Protein AF-A0A8T3KQC1-F1 (afdb_monomer_lite)

Structure (mmCIF, N/CA/C/O backbone):
data_AF-A0A8T3KQC1-F1
#
_entry.id   AF-A0A8T3KQC1-F1
#
loop_
_atom_site.group_PDB
_atom_site.id
_atom_site.type_symbol
_atom_site.label_atom_id
_atom_site.label_alt_id
_atom_site.label_comp_id
_atom_site.label_asym_id
_atom_site.label_entity_id
_atom_site.label_seq_id
_atom_site.pdbx_PDB_ins_code
_atom_site.Cartn_x
_atom_site.Cartn_y
_atom_site.Cartn_z
_atom_site.occupancy
_atom_site.B_iso_or_equiv
_atom_site.auth_seq_id
_atom_site.auth_comp_id
_atom_site.auth_asym_id
_atom_site.auth_atom_id
_atom_site.pdbx_PDB_model_num
ATOM 1 N N . MET A 1 1 ? -12.106 -4.589 -1.846 1.00 54.09 1 MET A N 1
ATOM 2 C CA . MET A 1 1 ? -11.783 -5.970 -1.414 1.00 54.09 1 MET A CA 1
ATOM 3 C C . MET A 1 1 ? -12.051 -6.055 0.084 1.00 54.09 1 MET A C 1
ATOM 5 O O . MET A 1 1 ? -11.583 -5.160 0.777 1.00 54.09 1 MET A O 1
ATOM 9 N N . PRO A 1 2 ? -12.832 -7.023 0.586 1.00 68.25 2 PRO A N 1
ATOM 10 C CA . PRO A 1 2 ? -13.180 -7.078 2.006 1.00 68.25 2 PRO A CA 1
ATOM 11 C C . PRO A 1 2 ? -12.005 -7.595 2.850 1.00 68.25 2 PRO A C 1
ATOM 13 O O . PRO A 1 2 ? -11.335 -8.552 2.463 1.00 68.25 2 PRO A O 1
ATOM 16 N N . ALA A 1 3 ? -11.759 -6.967 4.001 1.00 69.38 3 ALA A N 1
ATOM 17 C CA . ALA A 1 3 ? -10.875 -7.514 5.027 1.00 69.38 3 ALA A CA 1
ATOM 18 C C . ALA A 1 3 ? -11.504 -8.788 5.614 1.00 69.38 3 ALA A C 1
ATOM 20 O O . ALA A 1 3 ? -12.717 -8.836 5.831 1.00 69.38 3 ALA A O 1
ATOM 21 N N . ARG A 1 4 ? -10.701 -9.829 5.857 1.00 74.44 4 ARG A N 1
ATOM 22 C CA . ARG A 1 4 ? -11.186 -11.118 6.374 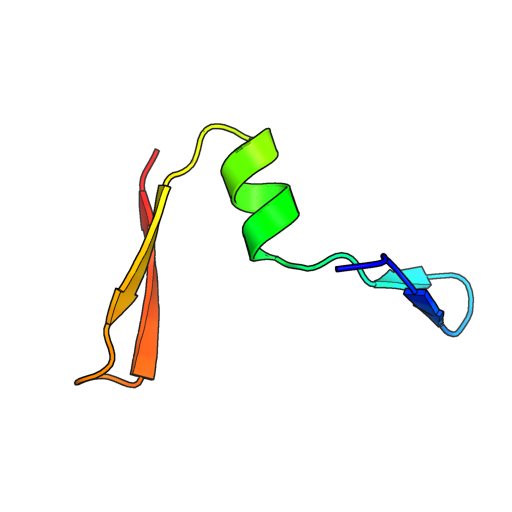1.00 74.44 4 ARG A CA 1
ATOM 23 C C . ARG A 1 4 ? -10.534 -11.412 7.714 1.00 74.44 4 ARG A C 1
ATOM 25 O O . ARG A 1 4 ? -9.318 -11.349 7.836 1.00 74.44 4 ARG A O 1
ATOM 32 N N . ILE A 1 5 ? -11.339 -11.763 8.709 1.00 73.25 5 ILE A N 1
ATOM 33 C CA . ILE A 1 5 ? -10.837 -12.213 10.008 1.00 73.25 5 ILE A CA 1
ATOM 34 C C . ILE A 1 5 ? -10.504 -13.703 9.892 1.00 73.25 5 ILE A C 1
ATOM 36 O O . ILE A 1 5 ? -11.355 -14.500 9.492 1.00 73.25 5 ILE A O 1
ATOM 40 N N . VAL A 1 6 ? -9.264 -14.069 10.208 1.00 80.19 6 VAL A N 1
ATOM 41 C CA . VAL A 1 6 ? -8.761 -15.448 10.227 1.00 80.19 6 VAL A CA 1
ATOM 42 C C . VAL A 1 6 ? -8.024 -15.651 11.547 1.00 80.19 6 VAL A C 1
ATOM 44 O O . VAL A 1 6 ? -7.131 -14.876 11.873 1.00 80.19 6 VAL A O 1
ATOM 47 N N . GLU A 1 7 ? -8.428 -16.656 12.330 1.00 77.88 7 GLU A N 1
ATOM 48 C CA . GLU A 1 7 ? -7.772 -17.025 13.602 1.00 77.88 7 GLU A CA 1
ATOM 49 C C . GLU A 1 7 ? -7.589 -15.848 14.588 1.00 77.88 7 GLU A C 1
ATOM 51 O O . GLU A 1 7 ? -6.557 -15.697 15.235 1.00 77.88 7 GLU A O 1
ATOM 56 N N . GLY A 1 8 ? -8.587 -14.960 14.676 1.00 83.69 8 GLY A N 1
ATOM 57 C CA . GLY A 1 8 ? -8.536 -13.778 15.549 1.00 83.69 8 GLY A CA 1
ATOM 58 C C . GLY A 1 8 ? -7.644 -12.640 15.037 1.00 83.69 8 GLY A C 1
ATOM 59 O O . GLY A 1 8 ? -7.494 -11.630 15.721 1.00 83.69 8 GLY A O 1
ATOM 60 N N . ARG A 1 9 ? -7.078 -12.762 13.831 1.00 78.44 9 ARG A N 1
ATOM 61 C CA . ARG A 1 9 ? -6.305 -11.714 13.155 1.00 78.44 9 ARG A CA 1
ATOM 62 C C . ARG A 1 9 ? -7.070 -11.203 11.941 1.00 78.44 9 ARG A C 1
ATOM 64 O O . ARG A 1 9 ? -7.570 -11.976 11.127 1.00 78.44 9 ARG A O 1
ATOM 71 N N . THR A 1 10 ? -7.154 -9.887 11.794 1.00 83.69 10 THR A N 1
ATOM 72 C CA . THR A 1 10 ? -7.755 -9.274 10.607 1.00 83.69 10 THR A CA 1
ATOM 73 C C . THR A 1 10 ? -6.719 -9.227 9.494 1.00 83.69 10 THR A C 1
ATOM 75 O O . THR A 1 10 ? -5.742 -8.486 9.576 1.00 83.69 10 THR A O 1
ATOM 78 N N . LEU A 1 11 ? -6.934 -10.002 8.436 1.00 83.69 11 LEU A N 1
ATOM 79 C CA . LEU A 1 11 ? -6.166 -9.891 7.204 1.00 83.69 11 LEU A CA 1
ATOM 80 C C . LEU A 1 11 ? -6.732 -8.736 6.384 1.00 83.69 11 LEU A C 1
ATOM 82 O O . LEU 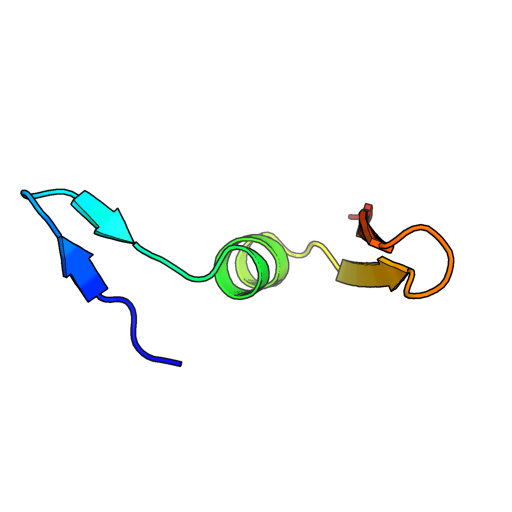A 1 11 ? -7.869 -8.781 5.902 1.00 83.69 11 LEU A O 1
ATOM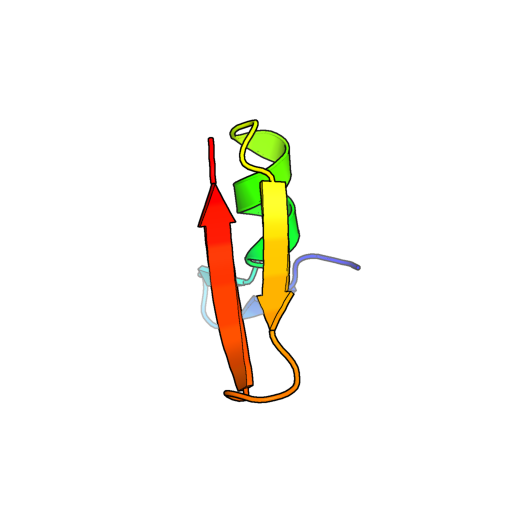 86 N N . VAL A 1 12 ? -5.919 -7.697 6.239 1.00 83.50 12 VAL A N 1
ATOM 87 C CA . VAL A 1 12 ? -6.233 -6.510 5.446 1.00 83.50 12 VAL A CA 1
ATOM 88 C C . VAL A 1 12 ? -5.319 -6.497 4.221 1.00 83.50 12 VAL A C 1
ATOM 90 O O . VAL A 1 12 ? -4.130 -6.793 4.356 1.00 83.50 12 VAL A O 1
ATOM 93 N N . PRO A 1 13 ? -5.831 -6.164 3.022 1.00 84.50 13 PRO A N 1
ATOM 94 C CA . PRO A 1 13 ? -4.985 -6.004 1.847 1.00 84.50 13 PRO A CA 1
ATOM 95 C C . PRO A 1 13 ? -3.871 -4.986 2.112 1.00 84.50 13 PRO A C 1
ATOM 97 O O . PRO A 1 13 ? -4.150 -3.847 2.479 1.00 84.50 13 PRO A O 1
ATOM 100 N N . VAL A 1 14 ? -2.614 -5.375 1.884 1.00 82.06 14 VAL A N 1
ATOM 101 C CA . VAL A 1 14 ? -1.454 -4.496 2.127 1.00 82.06 14 VAL A CA 1
ATOM 102 C C . VAL A 1 14 ? -1.561 -3.181 1.352 1.00 82.06 14 VAL A C 1
ATOM 104 O O . VAL A 1 14 ? -1.292 -2.127 1.910 1.00 82.06 14 VAL A O 1
ATOM 107 N N . ARG A 1 15 ? -2.083 -3.226 0.116 1.00 82.56 15 ARG A N 1
ATOM 108 C CA . ARG A 1 15 ? -2.342 -2.033 -0.703 1.00 82.56 15 ARG A CA 1
ATOM 109 C C . ARG A 1 15 ? -3.248 -1.027 0.003 1.00 82.56 15 ARG A C 1
ATOM 111 O O . ARG A 1 15 ? -2.971 0.160 -0.029 1.00 82.56 15 ARG A O 1
ATOM 118 N N . TYR A 1 16 ? -4.290 -1.514 0.672 1.00 82.19 16 TYR A N 1
ATOM 119 C CA . TYR A 1 16 ? -5.241 -0.661 1.378 1.00 82.19 16 TYR A CA 1
ATOM 120 C C . TYR A 1 16 ? -4.585 0.052 2.564 1.00 82.19 16 TYR A C 1
ATOM 122 O O . TYR A 1 16 ? -4.803 1.240 2.771 1.00 82.19 16 TYR A O 1
ATOM 130 N N . ILE A 1 17 ? -3.746 -0.663 3.321 1.00 83.19 17 ILE A N 1
ATOM 131 C CA . ILE A 1 17 ? -2.978 -0.072 4.425 1.00 83.19 17 ILE A CA 1
ATOM 132 C C . ILE A 1 17 ? -1.989 0.969 3.884 1.00 83.19 17 ILE A C 1
ATOM 134 O O . ILE A 1 17 ? -1.912 2.067 4.423 1.00 83.19 17 ILE A O 1
ATOM 138 N N . SER A 1 18 ? -1.258 0.651 2.814 1.00 85.62 18 SER A N 1
ATOM 139 C CA . SER A 1 18 ? -0.297 1.570 2.197 1.00 85.62 18 SER A CA 1
ATOM 140 C C . SER A 1 18 ? -0.960 2.854 1.690 1.00 85.62 18 SER A C 1
ATOM 142 O O . SER A 1 18 ? -0.503 3.936 2.045 1.00 85.62 18 SER A O 1
ATOM 144 N N . GLU A 1 19 ? -2.072 2.752 0.957 1.00 80.62 19 GLU A N 1
ATOM 145 C CA . GLU A 1 19 ? -2.830 3.916 0.473 1.00 80.62 19 GLU A CA 1
ATOM 146 C C . GLU A 1 19 ? -3.400 4.750 1.632 1.00 80.62 19 GLU A C 1
ATOM 148 O O . GLU A 1 19 ? -3.295 5.976 1.622 1.00 80.62 19 GLU A O 1
ATOM 153 N N . ALA A 1 20 ? -3.941 4.106 2.674 1.00 82.38 20 ALA A N 1
ATOM 154 C CA . ALA A 1 20 ? -4.455 4.796 3.861 1.00 82.38 20 ALA A CA 1
ATOM 155 C C . ALA A 1 20 ? -3.360 5.545 4.644 1.00 82.38 20 ALA A C 1
ATOM 157 O O . ALA A 1 20 ? -3.639 6.547 5.300 1.00 82.38 20 ALA A O 1
ATOM 158 N N . LEU A 1 21 ? -2.112 5.076 4.566 1.00 83.69 21 LEU A N 1
ATOM 159 C CA . LEU A 1 21 ? -0.936 5.733 5.146 1.00 83.69 21 LEU A CA 1
ATOM 160 C C . LEU A 1 21 ? -0.350 6.835 4.241 1.00 83.69 21 LEU A C 1
ATOM 16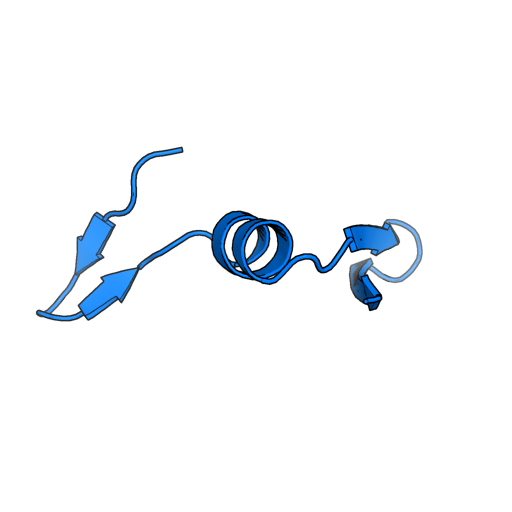2 O O . LEU A 1 21 ? 0.656 7.449 4.607 1.00 83.69 21 LEU A O 1
ATOM 166 N N . GLY A 1 22 ? -0.968 7.093 3.083 1.00 82.00 22 GLY A N 1
ATOM 167 C CA . GLY A 1 22 ? -0.511 8.066 2.091 1.00 82.00 22 GLY A CA 1
ATOM 168 C C . GLY A 1 22 ? 0.651 7.575 1.228 1.00 82.00 22 GLY A C 1
ATOM 169 O O . GLY A 1 22 ? 1.304 8.387 0.586 1.00 82.00 22 GLY A O 1
ATOM 170 N N . ALA A 1 23 ? 0.934 6.271 1.225 1.00 85.12 23 ALA A N 1
ATOM 171 C CA . ALA A 1 23 ? 1.969 5.683 0.391 1.00 85.12 23 ALA A CA 1
ATOM 172 C C . ALA A 1 23 ? 1.390 5.187 -0.944 1.00 85.12 23 ALA A C 1
ATOM 174 O O . ALA A 1 23 ? 0.374 4.490 -0.991 1.00 85.12 23 ALA A O 1
ATOM 175 N N . SER A 1 24 ? 2.078 5.512 -2.031 1.00 80.81 24 SER A N 1
ATOM 176 C CA . SER A 1 24 ? 1.817 5.009 -3.375 1.00 80.81 24 SER A CA 1
ATOM 177 C C . SER A 1 24 ? 2.413 3.612 -3.538 1.00 80.81 24 SER A C 1
ATOM 179 O O . SER A 1 24 ? 3.602 3.398 -3.299 1.00 80.81 24 SER A O 1
ATOM 181 N N . VAL A 1 25 ? 1.583 2.651 -3.950 1.00 82.12 25 VAL A N 1
ATOM 182 C CA . VAL A 1 25 ? 2.002 1.266 -4.201 1.00 82.12 25 VAL A CA 1
ATOM 183 C C . VAL A 1 25 ? 2.180 1.053 -5.697 1.00 82.12 25 VAL A C 1
ATOM 185 O O . VAL A 1 25 ? 1.196 0.944 -6.429 1.00 82.12 25 VAL A O 1
ATOM 188 N N . ASN A 1 26 ? 3.429 0.927 -6.136 1.00 85.19 26 ASN A N 1
ATOM 189 C CA . ASN A 1 26 ? 3.773 0.562 -7.503 1.00 85.19 26 ASN A CA 1
ATOM 190 C C . ASN A 1 26 ? 4.065 -0.934 -7.602 1.00 85.19 26 ASN A C 1
ATOM 192 O O . ASN A 1 26 ? 4.839 -1.506 -6.835 1.00 85.19 26 ASN A O 1
ATOM 196 N N . TRP A 1 27 ? 3.430 -1.586 -8.572 1.00 83.75 27 TRP A N 1
AT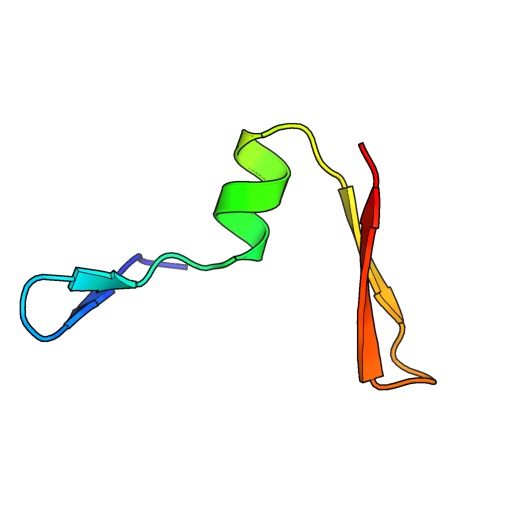OM 197 C CA . TRP A 1 27 ? 3.739 -2.966 -8.921 1.00 83.75 27 TRP A CA 1
ATOM 198 C C . TRP A 1 27 ? 4.746 -2.974 -10.066 1.00 83.75 27 TRP A C 1
ATOM 200 O O . TRP A 1 27 ? 4.453 -2.445 -11.137 1.00 83.75 27 TRP A O 1
ATOM 210 N N . LEU A 1 28 ? 5.906 -3.591 -9.841 1.00 88.00 28 LEU A N 1
ATOM 211 C CA . LEU A 1 28 ? 6.942 -3.797 -10.849 1.00 88.00 28 LEU A CA 1
ATOM 212 C C . LEU A 1 28 ? 6.805 -5.227 -11.398 1.00 88.00 28 LEU A C 1
ATOM 214 O O . LEU A 1 28 ? 7.338 -6.172 -10.806 1.00 88.00 28 LEU A O 1
ATOM 218 N N . PRO A 1 29 ? 6.079 -5.428 -12.514 1.00 84.81 29 PRO A N 1
ATOM 219 C CA . PRO A 1 29 ? 5.806 -6.765 -13.041 1.00 84.81 29 PRO A CA 1
ATOM 220 C C . PRO A 1 29 ? 7.072 -7.485 -13.513 1.00 84.81 29 PRO A C 1
ATOM 222 O O . PRO A 1 29 ? 7.116 -8.713 -13.482 1.00 84.81 29 PRO A O 1
ATOM 225 N N . GLU A 1 30 ? 8.101 -6.736 -13.906 1.00 88.56 30 GLU A N 1
ATOM 226 C CA . GLU A 1 30 ? 9.350 -7.279 -14.444 1.00 88.56 30 GLU A CA 1
ATOM 227 C C . GLU A 1 30 ? 10.163 -8.031 -13.388 1.00 88.56 30 GLU A C 1
ATOM 229 O O . GLU A 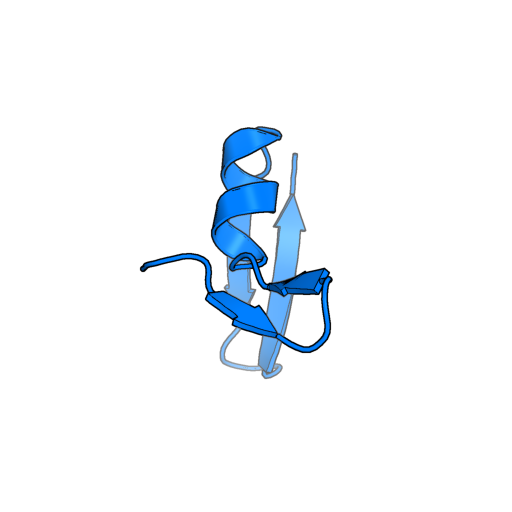1 30 ? 10.707 -9.099 -13.656 1.00 88.56 30 GLU A O 1
ATOM 234 N N . THR A 1 31 ? 10.187 -7.514 -12.160 1.00 90.56 31 THR A N 1
ATOM 235 C CA . THR A 1 31 ? 10.904 -8.118 -11.027 1.00 90.56 31 THR A CA 1
ATOM 236 C C . THR A 1 31 ? 9.978 -8.867 -10.072 1.00 90.56 31 THR A C 1
ATOM 238 O O . THR A 1 31 ? 10.455 -9.500 -9.133 1.00 90.56 31 THR A O 1
ATOM 241 N N . ARG A 1 32 ? 8.659 -8.837 -10.324 1.00 86.06 32 ARG A N 1
ATOM 242 C CA . ARG A 1 32 ? 7.607 -9.339 -9.420 1.00 86.06 32 ARG A CA 1
ATOM 243 C C . ARG A 1 32 ? 7.696 -8.708 -8.026 1.00 86.06 32 ARG A C 1
ATOM 245 O O . ARG A 1 32 ? 7.389 -9.358 -7.026 1.00 86.06 32 ARG A O 1
ATOM 252 N N . SER A 1 33 ? 8.106 -7.442 -7.982 1.00 85.00 33 SER A N 1
ATOM 253 C CA . SER A 1 33 ? 8.334 -6.690 -6.750 1.00 85.00 33 SER A CA 1
ATOM 254 C C . SER A 1 33 ? 7.255 -5.637 -6.525 1.00 85.00 33 SER A C 1
ATOM 256 O O . SER A 1 33 ? 6.690 -5.072 -7.464 1.00 85.00 33 SER A O 1
ATOM 258 N N . VAL A 1 34 ? 6.990 -5.360 -5.250 1.00 84.25 34 VAL A N 1
ATOM 259 C CA . VAL A 1 34 ? 6.134 -4.255 -4.810 1.00 84.25 34 VAL A CA 1
ATOM 260 C C . VAL A 1 34 ? 7.036 -3.127 -4.329 1.00 84.25 34 VAL A C 1
ATOM 262 O O . VAL A 1 34 ? 7.831 -3.334 -3.413 1.00 84.25 34 VAL A O 1
ATOM 265 N N . GLU A 1 35 ? 6.892 -1.943 -4.909 1.00 86.19 35 GLU A N 1
ATOM 266 C CA . GLU A 1 35 ? 7.547 -0.725 -4.443 1.00 86.19 35 GLU A CA 1
ATOM 267 C C . GLU A 1 35 ? 6.519 0.154 -3.722 1.00 86.19 35 GLU A C 1
ATOM 269 O O . GLU A 1 35 ? 5.412 0.373 -4.217 1.00 86.19 35 GLU A O 1
ATOM 274 N N . ILE A 1 36 ? 6.860 0.617 -2.520 1.00 84.06 36 ILE A N 1
ATOM 275 C CA . ILE A 1 36 ? 5.990 1.459 -1.694 1.00 84.06 36 ILE A CA 1
ATOM 276 C C . ILE A 1 36 ? 6.730 2.771 -1.458 1.00 84.06 36 ILE A C 1
ATOM 278 O O . ILE A 1 36 ? 7.747 2.785 -0.764 1.00 84.06 36 ILE A O 1
ATOM 282 N N . VAL A 1 37 ? 6.223 3.858 -2.038 1.00 79.50 37 VAL A N 1
ATOM 283 C CA . VAL A 1 37 ? 6.830 5.198 -1.972 1.00 79.50 37 VAL A CA 1
ATOM 284 C C . VAL A 1 37 ? 5.871 6.145 -1.259 1.00 79.50 37 VAL A C 1
ATOM 286 O O . VAL A 1 37 ? 4.676 6.115 -1.532 1.00 79.50 37 VAL A O 1
ATOM 289 N N . LYS A 1 38 ? 6.371 6.965 -0.335 1.00 63.50 38 LYS A N 1
ATOM 290 C CA . LYS A 1 38 ? 5.593 7.978 0.390 1.00 63.50 38 LYS A CA 1
ATOM 291 C C . LYS A 1 38 ? 5.852 9.367 -0.175 1.00 63.50 38 LYS A C 1
ATOM 293 O O . LYS A 1 38 ? 7.036 9.646 -0.458 1.00 63.50 38 LYS A O 1
#

pLDDT: mean 80.97, std 7.03, range [54.09, 90.56]

Sequence (38 aa):
MPARIVEGRTLVPVRYISEALGASVNWLPETRSVEIVK

Radius of gyration: 12.1 Å; chains: 1; bounding box: 24×25×30 Å

Foldseek 3Di:
DDFDQDPNDTRDPPCVVLVVVVWDWDQDPVVRDIDTHD

Secondary structure (DSSP, 8-state):
---EEETTEEE--HHHHHHHTT-EEEEETTTTEEEEE-